Protein AF-A0A1B6MF53-F1 (afdb_monomer_lite)

Sequence (141 aa):
MLELETGNIEDKSKEDRKISPSAGKSTHTVLDIERDHEAEVITSLLDKENPTDKGDFERINLSTTLKTFIAKTGCQPKGPFPKDSKNRSFSSFYYNTDPKAGQSNSVKWLNYSKLQDCAYCLPCWLFSDSRETNHGRVTGL

Organism: NCBI:txid36148

Secondary structure (DSSP, 8-state):
-----------------------------HHHHHHHHHHHHHHHHHTSSSTT-GGGGTT----HHHHHHHHHH-----SPPPB-TTS-B--GGGGEE--SSS--EE-TTEEEETTTTEEEEHHHHHT---SS---------

Radius of gyration: 31.14 Å; chains: 1; bounding box: 42×27×119 Å

pLDDT: mean 75.07, std 20.9, range [33.47, 95.81]

Structure (mmCIF, N/CA/C/O backbone):
data_AF-A0A1B6MF53-F1
#
_entry.id   AF-A0A1B6MF53-F1
#
loop_
_atom_site.group_PDB
_atom_site.id
_atom_site.type_symbol
_atom_site.label_atom_id
_atom_site.label_alt_id
_atom_site.label_comp_id
_atom_site.label_asym_id
_atom_site.label_entity_id
_atom_site.label_seq_id
_atom_site.pdbx_PDB_ins_code
_atom_site.Cartn_x
_atom_site.Cartn_y
_atom_site.Cartn_z
_atom_site.occupancy
_atom_site.B_iso_or_equiv
_atom_site.auth_seq_id
_atom_site.auth_comp_id
_atom_site.auth_asym_id
_atom_site.auth_atom_id
_atom_site.pdbx_PDB_model_num
ATOM 1 N N . MET A 1 1 ? 15.573 13.156 94.658 1.00 42.50 1 MET A N 1
ATOM 2 C CA . MET A 1 1 ? 16.072 11.838 95.100 1.00 42.50 1 MET A CA 1
ATOM 3 C C . MET A 1 1 ? 14.853 10.959 95.320 1.00 42.50 1 MET A C 1
ATOM 5 O O . MET A 1 1 ? 13.934 11.436 95.973 1.00 42.50 1 MET A O 1
ATOM 9 N N . LEU A 1 2 ? 14.906 9.741 94.767 1.00 37.72 2 LEU A N 1
ATOM 10 C CA . LEU A 1 2 ? 13.894 8.672 94.663 1.00 37.72 2 LEU A CA 1
ATOM 11 C C . LEU A 1 2 ? 13.026 8.702 93.385 1.00 37.72 2 LEU A C 1
ATOM 13 O O . LEU A 1 2 ? 12.236 9.615 93.169 1.00 37.72 2 LEU A O 1
ATOM 17 N N . GLU A 1 3 ? 13.266 7.688 92.543 1.00 41.06 3 GLU A N 1
ATOM 18 C CA . GLU A 1 3 ? 12.584 7.330 91.291 1.00 41.06 3 GLU A CA 1
ATOM 19 C C . GLU A 1 3 ? 11.566 6.183 91.495 1.00 41.06 3 GLU A C 1
ATOM 21 O O . GLU A 1 3 ? 11.601 5.515 92.529 1.00 41.06 3 GLU A O 1
ATOM 26 N N . LEU A 1 4 ? 10.820 5.910 90.404 1.00 38.56 4 LEU A N 1
ATOM 27 C CA . LEU A 1 4 ? 10.006 4.729 90.031 1.00 38.56 4 LEU A CA 1
ATOM 28 C C . LEU A 1 4 ? 8.548 4.782 90.544 1.00 38.56 4 LEU A C 1
ATOM 30 O O . LEU A 1 4 ? 8.306 5.118 91.691 1.00 38.56 4 LEU A O 1
ATOM 34 N N . GLU A 1 5 ? 7.509 4.555 89.730 1.00 39.34 5 GLU A N 1
ATOM 35 C CA . GLU A 1 5 ? 7.330 3.441 88.789 1.00 39.34 5 GLU A CA 1
ATOM 36 C C . GLU A 1 5 ? 6.479 3.772 87.535 1.00 39.34 5 GLU A C 1
ATOM 38 O O . GLU A 1 5 ? 5.452 4.440 87.591 1.00 39.34 5 GLU A O 1
ATOM 43 N N . THR A 1 6 ? 6.988 3.273 86.403 1.00 42.66 6 THR A N 1
ATOM 44 C CA . THR A 1 6 ? 6.370 2.500 85.301 1.00 42.66 6 THR A CA 1
ATOM 45 C C . THR A 1 6 ? 4.922 2.758 84.828 1.00 42.66 6 THR A C 1
ATOM 47 O O . THR A 1 6 ? 3.935 2.566 85.527 1.00 42.66 6 THR A O 1
ATOM 50 N N . GLY A 1 7 ? 4.798 3.022 83.522 1.00 33.47 7 GLY A N 1
ATOM 51 C CA . GLY A 1 7 ? 3.566 2.844 82.754 1.00 33.47 7 GLY A CA 1
ATOM 52 C C . GLY A 1 7 ? 3.896 2.582 81.286 1.00 33.47 7 GLY A C 1
ATOM 53 O O . GLY A 1 7 ? 4.347 3.487 80.593 1.00 33.47 7 GLY A O 1
ATOM 54 N N . ASN A 1 8 ? 3.709 1.343 80.823 1.00 41.09 8 ASN A N 1
ATOM 55 C CA . ASN A 1 8 ? 3.807 0.975 79.411 1.00 41.09 8 ASN A CA 1
ATOM 56 C C . ASN A 1 8 ? 2.799 -0.144 79.111 1.00 41.09 8 ASN A C 1
ATOM 58 O O . ASN A 1 8 ? 3.020 -1.275 79.535 1.00 41.09 8 ASN A O 1
ATOM 62 N N . ILE A 1 9 ? 1.716 0.161 78.389 1.00 45.66 9 ILE A N 1
ATOM 63 C CA . ILE A 1 9 ? 0.923 -0.822 77.633 1.00 45.66 9 ILE A CA 1
ATOM 64 C C . ILE A 1 9 ? 0.466 -0.135 76.339 1.00 45.66 9 ILE A C 1
ATOM 66 O O . ILE A 1 9 ? -0.396 0.741 76.357 1.00 45.66 9 ILE A O 1
ATOM 70 N N . GLU A 1 10 ? 1.084 -0.525 75.225 1.00 45.88 10 GLU A N 1
ATOM 71 C CA . GLU A 1 10 ? 0.644 -0.217 73.863 1.00 45.88 10 GLU A CA 1
ATOM 72 C C . GLU A 1 10 ? -0.524 -1.143 73.490 1.00 45.88 10 GLU A C 1
ATOM 74 O O . GLU A 1 10 ? -0.387 -2.367 73.550 1.00 45.88 10 GLU A O 1
ATOM 79 N N . ASP A 1 11 ? -1.658 -0.576 73.074 1.00 42.50 11 ASP A N 1
ATOM 80 C CA . ASP A 1 11 ? -2.785 -1.331 72.520 1.00 42.50 11 ASP A CA 1
ATOM 81 C C . ASP A 1 11 ? -2.659 -1.403 70.987 1.00 42.50 11 ASP A C 1
ATOM 83 O O . ASP A 1 11 ? -2.733 -0.395 70.278 1.00 42.50 11 ASP A O 1
ATOM 87 N N . LYS A 1 12 ? -2.420 -2.615 70.474 1.00 47.34 12 LYS A N 1
ATOM 88 C CA . LYS A 1 12 ? -2.488 -2.960 69.050 1.00 47.34 12 LYS A CA 1
ATOM 89 C C . LYS A 1 12 ? -3.766 -3.754 68.798 1.00 47.34 12 LYS A C 1
ATOM 91 O O . LYS A 1 12 ? -3.739 -4.984 68.823 1.00 47.34 12 LYS A O 1
ATOM 96 N N . SER A 1 13 ? -4.841 -3.073 68.419 1.00 46.19 13 SER A N 1
ATOM 97 C CA . SER A 1 13 ? -5.952 -3.703 67.702 1.00 46.19 13 SER A CA 1
ATOM 98 C C . SER A 1 13 ? -5.828 -3.409 66.203 1.00 46.19 13 SER A C 1
ATOM 100 O O . SER A 1 13 ? -5.960 -2.285 65.727 1.00 46.19 13 SER A O 1
ATOM 102 N N . LYS A 1 14 ? -5.476 -4.460 65.453 1.00 45.00 14 LYS A N 1
ATOM 103 C CA . LYS A 1 14 ? -5.530 -4.514 63.989 1.00 45.00 14 LYS A CA 1
ATOM 104 C C . LYS A 1 14 ? -6.984 -4.727 63.579 1.00 45.00 14 LYS A C 1
ATOM 106 O O . LYS A 1 14 ? -7.597 -5.700 64.006 1.00 45.00 14 LYS A O 1
ATOM 111 N N . GLU A 1 15 ? -7.509 -3.844 62.740 1.00 42.88 15 GLU A N 1
ATOM 112 C CA . GLU A 1 15 ? -8.835 -3.992 62.148 1.00 42.88 15 GLU A CA 1
ATOM 113 C C . GLU A 1 15 ? -8.722 -4.657 60.769 1.00 42.88 15 GLU A C 1
ATOM 115 O O . GLU A 1 15 ? -8.280 -4.054 59.787 1.00 42.88 15 GLU A O 1
ATOM 120 N N . ASP A 1 16 ? -9.099 -5.934 60.712 1.00 42.25 16 ASP A N 1
ATOM 121 C CA . ASP A 1 16 ? -9.158 -6.741 59.495 1.00 42.25 16 ASP A CA 1
ATOM 122 C C . ASP A 1 16 ? -10.359 -6.323 58.628 1.00 42.25 16 ASP A C 1
ATOM 124 O O . ASP A 1 16 ? -11.463 -6.867 58.726 1.00 42.25 16 ASP A O 1
ATOM 128 N N . ARG A 1 17 ? -10.152 -5.365 57.718 1.00 48.75 17 ARG A N 1
ATOM 129 C CA . ARG A 1 17 ? -11.102 -5.105 56.626 1.00 48.75 17 ARG A CA 1
ATOM 130 C C . ARG A 1 17 ? -11.017 -6.222 55.585 1.00 48.75 17 ARG A C 1
ATOM 132 O O . ARG A 1 17 ? -10.161 -6.208 54.703 1.00 48.75 17 ARG A O 1
ATOM 139 N N . LYS A 1 18 ? -11.957 -7.168 55.654 1.00 39.06 18 LYS A N 1
ATOM 140 C CA . LYS A 1 18 ? -12.268 -8.097 54.557 1.00 39.06 18 LYS A CA 1
ATOM 141 C C . LYS A 1 18 ? -12.711 -7.304 53.322 1.00 39.06 18 LYS A C 1
ATOM 143 O O . LYS A 1 18 ? -13.831 -6.805 53.271 1.00 39.06 18 LYS A O 1
ATOM 148 N N . ILE A 1 19 ? -11.840 -7.212 52.321 1.00 43.84 19 ILE A N 1
ATOM 149 C CA . ILE A 1 19 ? -12.207 -6.795 50.965 1.00 43.84 19 ILE A CA 1
ATOM 150 C C . ILE A 1 19 ? -12.712 -8.045 50.245 1.00 43.84 19 ILE A C 1
ATOM 152 O O . ILE A 1 19 ? -11.939 -8.930 49.884 1.00 43.84 19 ILE A O 1
ATOM 156 N N . SER A 1 20 ? -14.027 -8.134 50.073 1.00 45.12 20 SER A N 1
ATOM 157 C CA . SER A 1 20 ? -14.643 -9.092 49.155 1.00 45.12 20 SER A CA 1
ATOM 158 C C . SER A 1 20 ? -14.176 -8.800 47.720 1.00 45.12 20 SER A C 1
ATOM 160 O O . SER A 1 20 ? -14.114 -7.627 47.343 1.00 45.12 20 SER A O 1
ATOM 162 N N . PRO A 1 21 ? -13.896 -9.811 46.879 1.00 42.94 21 PRO A N 1
ATOM 163 C CA . PRO A 1 21 ? -13.635 -9.580 45.467 1.00 42.94 21 PRO A CA 1
ATOM 164 C C . PRO A 1 21 ? -14.948 -9.174 44.788 1.00 42.94 21 PRO A C 1
ATOM 166 O O . PRO A 1 21 ? -15.820 -9.997 44.515 1.00 42.94 21 PRO A O 1
ATOM 169 N N . SER A 1 22 ? -15.103 -7.876 44.537 1.00 44.75 22 SER A N 1
ATOM 170 C CA . SER A 1 22 ? -16.110 -7.364 43.614 1.00 44.75 22 SER A CA 1
ATOM 171 C C . SER A 1 22 ? -15.754 -7.873 42.221 1.00 44.75 22 SER A C 1
ATOM 173 O O . SER A 1 22 ? -14.793 -7.397 41.619 1.00 44.75 22 SER A O 1
ATOM 175 N N . ALA A 1 23 ? -16.521 -8.840 41.715 1.00 47.28 23 ALA A N 1
ATOM 176 C CA . ALA A 1 23 ? -16.524 -9.212 40.309 1.00 47.28 23 ALA A CA 1
ATOM 177 C C . ALA A 1 23 ? -16.765 -7.946 39.473 1.00 47.28 23 ALA A C 1
ATOM 179 O O . ALA A 1 23 ? -17.886 -7.439 39.399 1.00 47.28 23 ALA A O 1
ATOM 180 N N . GLY A 1 24 ? -15.692 -7.398 38.901 1.00 43.16 24 GLY A N 1
ATOM 181 C CA . GLY A 1 24 ? -15.760 -6.271 37.987 1.00 43.16 24 GLY A CA 1
ATOM 182 C C . GLY A 1 24 ? -16.582 -6.688 36.780 1.00 43.16 24 GLY A C 1
ATOM 183 O O . GLY A 1 24 ? -16.108 -7.435 35.928 1.00 43.16 24 GLY A O 1
ATOM 184 N N . LYS A 1 25 ? -17.837 -6.241 36.717 1.00 47.94 25 LYS A N 1
ATOM 185 C CA . LYS A 1 25 ? -18.614 -6.297 35.482 1.00 47.94 25 LYS A CA 1
ATOM 186 C C . LYS A 1 25 ? -17.907 -5.369 34.502 1.00 47.94 25 LYS A C 1
ATOM 188 O O . LYS A 1 25 ? -17.999 -4.154 34.642 1.00 47.94 25 LYS A O 1
ATOM 193 N N . SER A 1 26 ? -17.151 -5.956 33.579 1.00 60.12 26 SER A N 1
ATOM 194 C CA . SER A 1 26 ? -16.514 -5.243 32.477 1.00 60.12 26 SER A CA 1
ATOM 195 C C . SER A 1 26 ? -17.614 -4.615 31.625 1.00 60.12 26 SER A C 1
ATOM 197 O O . SER A 1 26 ? -18.284 -5.295 30.850 1.00 60.12 26 SER A O 1
ATOM 199 N N . THR A 1 27 ? -17.889 -3.332 31.846 1.00 61.06 27 THR A N 1
ATOM 200 C CA . THR A 1 27 ? -18.822 -2.565 31.024 1.00 61.06 27 THR A CA 1
ATOM 201 C C . THR A 1 27 ? -18.069 -2.102 29.786 1.00 61.06 27 THR A C 1
ATOM 203 O O . THR A 1 27 ? -17.603 -0.966 29.738 1.00 61.06 27 THR A O 1
ATOM 206 N N . HIS A 1 28 ? -17.907 -2.997 28.811 1.00 70.38 28 HIS A N 1
ATOM 207 C CA . HIS A 1 28 ? -17.453 -2.598 27.480 1.00 70.38 28 HIS A CA 1
ATOM 208 C C . HIS A 1 28 ? -18.486 -1.651 26.875 1.00 70.38 28 HIS A C 1
ATOM 210 O O . HIS A 1 28 ? -19.674 -1.980 26.802 1.00 70.38 28 HIS A O 1
ATOM 216 N N . THR A 1 29 ? -18.051 -0.465 26.462 1.00 83.12 29 THR A N 1
ATOM 217 C CA . THR A 1 29 ? -18.903 0.440 25.692 1.00 83.12 29 THR A CA 1
ATOM 218 C C . THR A 1 29 ? -18.950 -0.011 24.229 1.00 83.12 29 THR A C 1
ATOM 220 O O . THR A 1 29 ? -18.092 -0.765 23.774 1.00 83.12 29 THR A O 1
ATOM 223 N N . VAL A 1 30 ? -19.940 0.456 23.462 1.00 79.00 30 VAL A N 1
ATOM 224 C CA . VAL A 1 30 ? -20.044 0.155 22.017 1.00 79.00 30 VAL A CA 1
ATOM 225 C C . VAL A 1 30 ? -18.771 0.569 21.267 1.00 79.00 30 VAL A C 1
ATOM 227 O O . VAL A 1 30 ? -18.280 -0.184 20.434 1.00 79.00 30 VAL A O 1
ATOM 230 N N . LEU A 1 31 ? -18.188 1.715 21.638 1.00 73.56 31 LEU A N 1
ATOM 231 C CA . LEU A 1 31 ? -16.930 2.207 21.068 1.00 73.56 31 LEU A CA 1
ATOM 232 C C . LEU A 1 31 ? -15.748 1.280 21.377 1.00 73.56 31 LEU A C 1
ATOM 234 O O . LEU A 1 31 ? -14.836 1.144 20.564 1.00 73.56 31 LEU A O 1
ATOM 238 N N . ASP A 1 32 ? -15.754 0.638 22.547 1.00 79.62 32 ASP A N 1
ATOM 239 C CA . ASP A 1 32 ? -14.715 -0.325 22.905 1.00 79.62 32 ASP A CA 1
ATOM 240 C C . ASP A 1 32 ? -14.839 -1.601 22.068 1.00 79.62 32 ASP A C 1
ATOM 242 O O . ASP A 1 32 ? -13.834 -2.094 21.575 1.00 79.62 32 ASP A O 1
ATOM 246 N N . ILE A 1 33 ? -16.064 -2.083 21.833 1.00 77.31 33 ILE A N 1
ATOM 247 C CA . ILE A 1 33 ? -16.328 -3.273 21.008 1.00 77.31 33 ILE A CA 1
ATOM 248 C C . ILE A 1 33 ? -15.892 -3.051 19.552 1.00 77.31 33 ILE A C 1
ATOM 250 O O . ILE A 1 33 ? -15.240 -3.914 18.969 1.00 77.31 33 ILE A O 1
ATOM 254 N N . GLU A 1 34 ? -16.231 -1.902 18.958 1.00 78.69 34 GLU A N 1
ATOM 255 C CA . GLU A 1 34 ? -15.843 -1.575 17.577 1.00 78.69 34 GLU A CA 1
ATOM 256 C C . GLU A 1 34 ? -14.320 -1.510 17.421 1.00 78.69 34 GLU A C 1
ATOM 258 O O . GLU A 1 34 ? -13.758 -2.075 16.483 1.00 78.69 34 GLU A O 1
ATOM 263 N N . ARG A 1 35 ? -13.643 -0.871 18.379 1.00 82.44 35 ARG A N 1
ATOM 264 C CA . ARG A 1 35 ? -12.184 -0.763 18.404 1.00 82.44 35 ARG A CA 1
ATOM 265 C C . ARG A 1 35 ? -11.502 -2.120 18.567 1.00 82.44 35 ARG A C 1
ATOM 267 O O . ARG A 1 35 ? -10.509 -2.377 17.888 1.00 82.44 35 ARG A O 1
ATOM 274 N N . ASP A 1 36 ? -12.018 -2.974 19.444 1.00 86.50 36 ASP A N 1
ATOM 275 C CA . ASP A 1 36 ? -11.479 -4.320 19.649 1.00 86.50 36 ASP A CA 1
ATOM 276 C C . ASP A 1 36 ? -11.656 -5.179 18.395 1.00 86.50 36 ASP A C 1
ATOM 278 O O . ASP A 1 36 ? -10.729 -5.880 17.988 1.00 86.50 36 ASP A O 1
ATOM 282 N N . HIS A 1 37 ? -12.806 -5.062 17.726 1.00 86.62 37 HIS A N 1
ATOM 283 C CA . HIS A 1 37 ? -13.050 -5.752 16.466 1.00 86.62 37 HIS A CA 1
ATOM 284 C C . HIS A 1 37 ? -12.084 -5.294 15.362 1.00 86.62 37 HIS A C 1
ATOM 286 O O . HIS A 1 37 ? -11.493 -6.123 14.671 1.00 86.62 37 HIS A O 1
ATOM 292 N N . GLU A 1 38 ? -11.859 -3.985 15.209 1.00 87.44 38 GLU A N 1
ATOM 293 C CA . GLU A 1 38 ? -10.872 -3.473 14.250 1.00 87.44 38 GLU A CA 1
ATOM 294 C C . GLU A 1 38 ? -9.447 -3.942 14.575 1.00 87.44 38 GLU A C 1
ATOM 296 O O . GLU A 1 38 ? -8.676 -4.245 13.661 1.00 87.44 38 GLU A O 1
ATOM 301 N N . ALA A 1 39 ? -9.091 -4.034 15.858 1.00 88.88 39 ALA A N 1
ATOM 302 C CA . ALA A 1 39 ? -7.793 -4.544 16.288 1.00 88.88 39 ALA A CA 1
ATOM 303 C C . ALA A 1 39 ? -7.615 -6.032 15.948 1.00 88.88 39 ALA A C 1
ATOM 305 O O . ALA A 1 39 ? -6.545 -6.428 15.478 1.00 88.88 39 ALA A O 1
ATOM 306 N N . GLU A 1 40 ? -8.652 -6.850 16.127 1.00 89.62 40 GLU A N 1
ATOM 307 C CA . GLU A 1 40 ? -8.650 -8.263 15.737 1.00 89.62 40 GLU A CA 1
ATOM 308 C C . GLU A 1 40 ? -8.496 -8.421 14.217 1.00 89.62 40 GLU A C 1
ATOM 310 O O . GLU A 1 40 ? -7.634 -9.172 13.751 1.00 89.62 40 GLU A O 1
ATOM 315 N N . VAL A 1 41 ? -9.250 -7.639 13.434 1.00 88.56 41 VAL A N 1
ATOM 316 C CA . VAL A 1 41 ? -9.131 -7.610 11.968 1.00 88.56 41 VAL A CA 1
ATOM 317 C C . VAL A 1 41 ? -7.707 -7.243 11.551 1.00 88.56 41 VAL A C 1
ATOM 319 O O . VAL A 1 41 ? -7.099 -7.965 10.761 1.00 88.56 41 VAL A O 1
ATOM 322 N N . ILE A 1 42 ? -7.139 -6.165 12.099 1.00 91.06 42 ILE A N 1
ATOM 323 C CA . ILE A 1 42 ? -5.762 -5.747 11.797 1.00 91.06 42 ILE A CA 1
ATOM 324 C C . ILE A 1 42 ? -4.761 -6.843 12.170 1.00 91.06 42 ILE A C 1
ATOM 326 O O . ILE A 1 42 ? -3.852 -7.120 11.389 1.00 91.06 42 ILE A O 1
ATOM 330 N N . THR A 1 43 ? -4.940 -7.495 13.319 1.00 92.06 43 THR A N 1
ATOM 331 C CA . THR A 1 43 ? -4.063 -8.586 13.763 1.00 92.06 43 THR A CA 1
ATOM 332 C C . THR A 1 43 ? -4.072 -9.736 12.761 1.00 92.06 43 THR A C 1
ATOM 334 O O . THR A 1 43 ? -3.008 -10.176 12.343 1.00 92.06 43 THR A O 1
ATOM 337 N N . SER A 1 44 ? -5.249 -10.144 12.277 1.00 90.25 44 SER A N 1
ATOM 338 C CA . SER A 1 44 ? -5.362 -11.196 11.256 1.00 90.25 44 SER A CA 1
ATOM 339 C C . SER A 1 44 ? -4.706 -10.828 9.918 1.00 90.25 44 SER A C 1
ATOM 341 O O . SER A 1 44 ? -4.238 -11.698 9.184 1.00 90.25 44 SER A O 1
ATOM 343 N N . LEU A 1 45 ? -4.657 -9.534 9.580 1.00 91.19 45 LEU A N 1
ATOM 344 C CA . LEU A 1 45 ? -4.002 -9.067 8.362 1.00 91.19 45 LEU A CA 1
ATOM 345 C C . LEU A 1 45 ? -2.484 -9.158 8.473 1.00 91.19 45 LEU A C 1
ATOM 347 O O . LEU A 1 45 ? -1.850 -9.489 7.477 1.00 91.19 45 LEU A O 1
ATOM 351 N N . LEU A 1 46 ? -1.906 -8.883 9.648 1.00 90.44 46 LEU A N 1
ATOM 352 C CA . LEU A 1 46 ? -0.452 -8.841 9.861 1.00 90.44 46 LEU A CA 1
ATOM 353 C C . LEU A 1 46 ? 0.259 -10.168 9.558 1.00 90.44 46 LEU A C 1
ATOM 355 O O . LEU A 1 46 ? 1.446 -10.144 9.240 1.00 90.44 46 LEU A O 1
ATOM 359 N N . ASP A 1 47 ? -0.458 -11.292 9.585 1.00 87.88 47 ASP A N 1
ATOM 360 C CA . ASP A 1 47 ? 0.083 -12.610 9.231 1.00 87.88 47 ASP A CA 1
ATOM 361 C C . ASP A 1 47 ? 0.277 -12.802 7.712 1.00 87.88 47 ASP A C 1
ATOM 363 O O . ASP A 1 47 ? 0.918 -13.759 7.269 1.00 87.88 47 ASP A O 1
ATOM 367 N N . LYS A 1 48 ? -0.260 -11.898 6.881 1.00 88.88 48 LYS A N 1
ATOM 368 C CA . LYS A 1 48 ? -0.121 -11.941 5.419 1.00 88.88 48 LYS A CA 1
ATOM 369 C C . LYS A 1 48 ? 1.191 -11.306 4.960 1.00 88.88 48 LYS A C 1
ATOM 371 O O . LYS A 1 48 ? 1.640 -10.300 5.496 1.00 88.88 48 LYS A O 1
ATOM 376 N N . GLU A 1 49 ? 1.741 -11.812 3.852 1.00 86.81 49 GLU A N 1
ATOM 377 C CA . GLU A 1 49 ? 2.938 -11.235 3.213 1.00 86.81 49 GLU A CA 1
ATOM 378 C C . GLU A 1 49 ? 2.723 -9.773 2.768 1.00 86.81 49 GLU A C 1
ATOM 380 O O . GLU A 1 49 ? 3.630 -8.949 2.857 1.00 86.81 49 GLU A O 1
ATOM 385 N N . ASN A 1 50 ? 1.518 -9.446 2.286 1.00 89.75 50 ASN A N 1
ATOM 386 C CA . ASN A 1 50 ? 1.127 -8.102 1.856 1.00 89.75 50 ASN A CA 1
ATOM 387 C C . ASN A 1 50 ? -0.186 -7.710 2.555 1.00 89.75 50 ASN A C 1
ATOM 389 O O . ASN A 1 50 ? -1.250 -7.767 1.942 1.00 89.75 50 ASN A O 1
ATOM 393 N N . PRO A 1 51 ? -0.129 -7.323 3.844 1.00 93.25 51 PRO A N 1
ATOM 394 C CA . PRO A 1 51 ? -1.303 -7.170 4.713 1.00 93.25 51 PRO A CA 1
ATOM 395 C C . PRO A 1 51 ? -2.243 -6.030 4.298 1.00 93.25 51 PRO A C 1
ATOM 397 O O . PRO A 1 51 ? -3.348 -5.904 4.819 1.00 93.25 51 PRO A O 1
ATOM 400 N N . THR A 1 52 ? -1.793 -5.168 3.384 1.00 95.12 52 THR A N 1
ATOM 401 C CA . THR A 1 52 ? -2.519 -3.978 2.925 1.00 95.12 52 THR A CA 1
ATOM 402 C C . THR A 1 52 ? -2.662 -3.920 1.404 1.00 95.12 52 THR A C 1
ATOM 404 O O . THR A 1 52 ? -2.892 -2.848 0.839 1.00 95.12 52 THR A O 1
ATOM 407 N N . ASP A 1 53 ? -2.523 -5.065 0.724 1.00 94.56 53 ASP A N 1
ATOM 408 C CA . ASP A 1 53 ? -2.787 -5.150 -0.711 1.00 94.56 53 ASP A CA 1
ATOM 409 C C . ASP A 1 53 ? -4.239 -4.749 -0.988 1.00 94.56 53 ASP A C 1
ATOM 411 O O . ASP A 1 53 ? -5.175 -5.353 -0.467 1.00 94.56 53 ASP A O 1
ATOM 415 N N . LYS A 1 54 ? -4.441 -3.723 -1.821 1.00 93.38 54 LYS A N 1
ATOM 416 C CA . LYS A 1 54 ? -5.783 -3.197 -2.102 1.00 93.38 54 LYS A CA 1
ATOM 417 C C . LYS A 1 54 ? -6.750 -4.232 -2.684 1.00 93.38 54 LYS A C 1
ATOM 419 O O . LYS A 1 54 ? -7.957 -4.053 -2.548 1.00 93.38 54 LYS A O 1
ATOM 424 N N . GLY A 1 55 ? -6.239 -5.292 -3.319 1.00 91.88 55 GLY A N 1
ATOM 425 C CA . GLY A 1 55 ? -7.062 -6.381 -3.844 1.00 91.88 55 GLY A CA 1
ATOM 426 C C . GLY A 1 55 ? -7.874 -7.092 -2.758 1.00 91.88 55 GLY A C 1
ATOM 427 O O . GLY A 1 55 ? -8.988 -7.527 -3.030 1.00 91.88 55 GLY A O 1
ATOM 428 N N . ASP A 1 56 ? -7.385 -7.113 -1.515 1.00 91.88 56 ASP A N 1
ATOM 429 C CA . ASP A 1 56 ? -8.103 -7.695 -0.374 1.00 91.88 56 ASP A CA 1
ATOM 430 C C . ASP A 1 56 ? -9.278 -6.821 0.113 1.00 91.88 56 ASP A C 1
ATOM 432 O O . ASP A 1 56 ? -10.117 -7.287 0.884 1.00 91.88 56 ASP A O 1
ATOM 436 N N . PHE A 1 57 ? -9.372 -5.562 -0.335 1.00 90.81 57 PHE A N 1
ATOM 437 C CA . PHE A 1 57 ? -10.336 -4.571 0.165 1.00 90.81 57 PHE A CA 1
ATOM 438 C C . PHE A 1 57 ? -11.293 -4.035 -0.910 1.00 90.81 57 PHE A C 1
ATOM 440 O O . PHE A 1 57 ? -12.053 -3.109 -0.640 1.00 90.81 57 PHE A O 1
ATOM 447 N N . GLU A 1 58 ? -11.300 -4.600 -2.121 1.00 81.62 58 GLU A N 1
ATOM 448 C CA . GLU A 1 58 ? -12.037 -4.062 -3.283 1.00 81.62 58 GLU A CA 1
ATOM 449 C C . GLU A 1 58 ? -13.555 -3.911 -3.058 1.00 81.62 58 GLU A C 1
ATOM 451 O O . GLU A 1 58 ? -14.215 -3.116 -3.725 1.00 81.62 58 GLU A O 1
ATOM 456 N N . ARG A 1 59 ? -14.123 -4.642 -2.093 1.00 79.81 59 ARG A N 1
ATOM 457 C CA . ARG A 1 59 ? -15.559 -4.619 -1.762 1.00 79.81 59 ARG A CA 1
ATOM 458 C C . ARG A 1 59 ? -15.862 -4.074 -0.368 1.00 79.81 59 ARG A C 1
ATOM 460 O O . ARG A 1 59 ? -16.976 -4.245 0.121 1.00 79.81 59 ARG A O 1
ATOM 467 N N . ILE A 1 60 ? -14.881 -3.457 0.284 1.00 84.06 60 ILE A N 1
ATOM 468 C CA . ILE A 1 60 ? -14.979 -3.015 1.675 1.00 84.06 60 ILE A CA 1
ATOM 469 C C . ILE A 1 60 ? -14.904 -1.492 1.721 1.00 84.06 60 ILE A C 1
ATOM 471 O O . ILE A 1 60 ? -13.983 -0.882 1.180 1.00 84.06 60 ILE A O 1
ATOM 475 N N . ASN A 1 61 ? -15.855 -0.867 2.416 1.00 86.31 61 ASN A N 1
ATOM 476 C CA . ASN A 1 61 ? -15.714 0.536 2.777 1.00 86.31 61 ASN A CA 1
ATOM 477 C C . ASN A 1 61 ? -14.736 0.639 3.953 1.00 86.31 61 ASN A C 1
ATOM 479 O O . ASN A 1 61 ? -15.022 0.161 5.050 1.00 86.31 61 ASN A O 1
ATOM 483 N N . LEU A 1 62 ? -13.560 1.212 3.706 1.00 89.75 62 LEU A N 1
ATOM 484 C CA . LEU A 1 62 ? -12.504 1.298 4.708 1.00 89.75 62 LEU A CA 1
ATOM 485 C C . LEU A 1 62 ? -12.876 2.305 5.803 1.00 89.75 62 LEU A C 1
ATOM 487 O O . LEU A 1 62 ? -13.082 3.490 5.525 1.00 89.75 62 LEU A O 1
ATOM 491 N N . SER A 1 63 ? -12.880 1.847 7.054 1.00 91.50 63 SER A N 1
ATOM 492 C CA . SER A 1 63 ? -12.988 2.723 8.220 1.00 91.50 63 SER A CA 1
ATOM 493 C C . SER A 1 63 ? -11.776 3.653 8.339 1.00 91.50 63 SER A C 1
ATOM 495 O O . SER A 1 63 ? -10.717 3.421 7.746 1.00 91.50 63 SER A O 1
ATOM 497 N N . THR A 1 64 ? -11.895 4.711 9.143 1.00 91.62 64 THR A N 1
ATOM 498 C CA . THR A 1 64 ? -10.775 5.625 9.426 1.00 91.62 64 THR A CA 1
ATOM 499 C C . THR A 1 64 ? -9.575 4.888 10.026 1.00 91.62 64 THR A C 1
ATOM 501 O O . THR A 1 64 ? -8.430 5.176 9.661 1.00 91.62 64 THR A O 1
ATOM 504 N N . THR A 1 65 ? -9.816 3.907 10.897 1.00 93.00 65 THR A N 1
ATOM 505 C CA . THR A 1 65 ? -8.767 3.084 11.509 1.0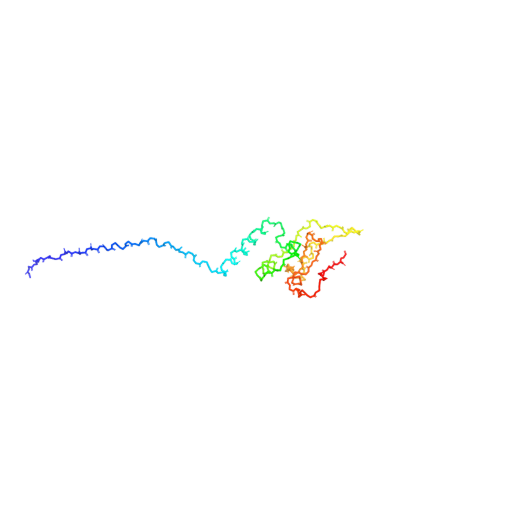0 93.00 65 THR A CA 1
ATOM 506 C C . THR A 1 65 ? -8.047 2.242 10.464 1.00 93.00 65 THR A C 1
ATOM 508 O O . THR A 1 65 ? -6.818 2.292 10.390 1.00 93.00 65 THR A O 1
ATOM 511 N N . LEU A 1 66 ? -8.784 1.553 9.584 1.00 92.31 66 LEU A N 1
ATOM 512 C CA . LEU A 1 66 ? -8.186 0.766 8.502 1.00 92.31 66 LEU A CA 1
ATOM 513 C C . LEU A 1 66 ? -7.427 1.645 7.507 1.00 92.31 66 LEU A C 1
ATOM 515 O O . LEU A 1 66 ? -6.298 1.317 7.150 1.00 92.31 66 LEU A O 1
ATOM 519 N N . LYS A 1 67 ? -7.975 2.803 7.112 1.00 93.25 67 LYS A N 1
ATOM 520 C CA . LYS A 1 67 ? -7.257 3.772 6.264 1.00 93.25 67 LYS A CA 1
ATOM 521 C C . LYS A 1 67 ? -5.947 4.214 6.912 1.00 93.25 67 LYS A C 1
ATOM 523 O O . LYS A 1 67 ? -4.927 4.288 6.234 1.00 93.25 67 LYS A O 1
ATOM 528 N N . THR A 1 68 ? -5.956 4.464 8.220 1.00 93.62 68 THR A N 1
ATOM 529 C CA . THR A 1 68 ? -4.759 4.854 8.979 1.00 93.62 68 THR A CA 1
ATOM 530 C C . THR A 1 68 ? -3.736 3.721 9.038 1.00 93.62 68 THR A C 1
ATOM 532 O O . THR A 1 68 ? -2.546 3.963 8.832 1.00 93.62 68 THR A O 1
ATOM 535 N N . PHE A 1 69 ? -4.179 2.487 9.291 1.00 94.19 69 PHE A N 1
ATOM 536 C CA . PHE A 1 69 ? -3.327 1.298 9.268 1.00 94.19 69 PHE A CA 1
ATOM 537 C C . PHE A 1 69 ? -2.679 1.111 7.891 1.00 94.19 69 PHE A C 1
ATOM 539 O O . PHE A 1 69 ? -1.457 1.020 7.786 1.00 94.19 69 PHE A O 1
ATOM 546 N N . ILE A 1 70 ? -3.479 1.160 6.827 1.00 94.56 70 ILE A N 1
ATOM 547 C CA . ILE A 1 70 ? -3.009 0.989 5.453 1.00 94.56 70 ILE A CA 1
ATOM 548 C C . ILE A 1 70 ? -2.046 2.111 5.044 1.00 94.56 70 ILE A C 1
ATOM 550 O O . ILE A 1 70 ? -1.001 1.830 4.461 1.00 94.56 70 ILE A O 1
ATOM 554 N N . ALA A 1 71 ? -2.337 3.366 5.398 1.00 93.19 71 ALA A N 1
ATOM 555 C CA . ALA A 1 71 ? -1.463 4.505 5.116 1.00 93.19 71 ALA A CA 1
ATOM 556 C C . ALA A 1 71 ? -0.087 4.391 5.796 1.00 93.19 71 ALA A C 1
ATOM 558 O O . ALA A 1 71 ? 0.924 4.777 5.209 1.00 93.19 71 ALA A O 1
ATOM 559 N N . LYS A 1 72 ? -0.041 3.869 7.029 1.00 91.31 72 LYS A N 1
ATOM 560 C CA . LYS A 1 72 ? 1.206 3.677 7.786 1.00 91.31 72 LYS A CA 1
ATOM 561 C C . LYS A 1 72 ? 2.032 2.511 7.247 1.00 91.31 72 LYS A C 1
ATOM 563 O O . LYS A 1 72 ? 3.254 2.625 7.146 1.00 91.31 72 LYS A O 1
ATOM 568 N N . THR A 1 73 ? 1.370 1.409 6.915 1.00 91.81 73 THR A N 1
ATOM 569 C CA . THR A 1 73 ? 2.030 0.169 6.496 1.00 91.81 73 THR A CA 1
ATOM 570 C C . THR A 1 73 ? 2.445 0.229 5.023 1.00 91.81 73 THR A C 1
ATOM 572 O O . THR A 1 73 ? 3.625 0.061 4.708 1.00 91.81 73 THR A O 1
ATOM 575 N N . GLY A 1 74 ? 1.507 0.545 4.126 1.00 92.19 74 GLY A N 1
ATOM 576 C CA . GLY A 1 74 ? 1.690 0.472 2.677 1.00 92.19 74 GLY A CA 1
ATOM 577 C C . GLY A 1 74 ? 1.850 -0.961 2.146 1.00 92.19 74 GLY A C 1
ATOM 578 O O . GLY A 1 74 ? 2.154 -1.903 2.877 1.00 92.19 74 GLY A O 1
ATOM 579 N N . CYS A 1 75 ? 1.669 -1.116 0.839 1.00 93.69 75 CYS A N 1
ATOM 580 C CA . CYS A 1 75 ? 1.880 -2.340 0.078 1.00 93.69 75 CYS A CA 1
ATOM 581 C C . CYS A 1 75 ? 3.007 -2.116 -0.943 1.00 93.69 75 CYS A C 1
ATOM 583 O O . CYS A 1 75 ? 2.784 -1.670 -2.071 1.00 93.69 75 CYS A O 1
ATOM 585 N N . GLN A 1 76 ? 4.244 -2.398 -0.527 1.00 93.69 76 GLN A N 1
ATOM 586 C CA . GLN A 1 76 ? 5.456 -2.235 -1.343 1.00 93.69 76 GLN A CA 1
ATOM 587 C C . GLN A 1 76 ? 6.228 -3.560 -1.446 1.00 93.69 76 GLN A C 1
ATOM 589 O O . GLN A 1 76 ? 7.350 -3.669 -0.942 1.00 93.69 76 GLN A O 1
ATOM 594 N N . PRO A 1 77 ? 5.635 -4.596 -2.067 1.00 93.12 77 PRO A N 1
ATOM 595 C CA . PRO A 1 77 ? 6.269 -5.900 -2.191 1.00 93.12 77 PRO A CA 1
ATOM 596 C C . PRO A 1 77 ? 7.591 -5.822 -2.946 1.00 93.12 77 PRO A C 1
ATOM 598 O O . PRO A 1 77 ? 7.738 -5.056 -3.902 1.00 93.12 77 PRO A O 1
ATOM 601 N N . LYS A 1 78 ? 8.533 -6.689 -2.571 1.00 88.00 78 LYS A N 1
ATOM 602 C CA . LYS A 1 78 ? 9.693 -6.987 -3.414 1.00 88.00 78 LYS A CA 1
ATOM 603 C C . LYS A 1 78 ? 9.238 -7.906 -4.553 1.00 88.00 78 LYS A C 1
ATOM 605 O O . LYS A 1 78 ? 8.378 -8.764 -4.348 1.00 88.00 78 LYS A O 1
ATOM 610 N N . GLY A 1 79 ? 9.783 -7.677 -5.749 1.00 87.56 79 GLY A N 1
ATOM 611 C CA . GLY A 1 79 ? 9.508 -8.502 -6.927 1.00 87.56 79 GLY A CA 1
ATOM 612 C C . GLY A 1 79 ? 9.983 -9.961 -6.770 1.00 87.56 79 GLY A C 1
ATOM 613 O O . GLY A 1 79 ? 10.402 -10.361 -5.683 1.00 87.56 79 GLY A O 1
ATOM 614 N N . PRO A 1 80 ? 9.980 -10.760 -7.851 1.00 91.81 80 PRO A N 1
ATOM 615 C CA . PRO A 1 80 ? 9.749 -10.348 -9.234 1.00 91.81 80 PRO A CA 1
ATOM 616 C C . PRO A 1 80 ? 8.288 -9.978 -9.501 1.00 91.81 80 PRO A C 1
ATOM 618 O O . PRO A 1 80 ? 7.370 -10.561 -8.932 1.00 91.81 80 PRO A O 1
ATOM 621 N N . PHE A 1 81 ? 8.092 -8.995 -10.375 1.00 94.62 81 PHE A N 1
ATOM 622 C CA . PHE A 1 81 ? 6.771 -8.590 -10.847 1.00 94.62 81 PHE A CA 1
ATOM 623 C C . PHE A 1 81 ? 6.470 -9.273 -12.188 1.00 94.62 81 PHE A C 1
ATOM 625 O O . PHE A 1 81 ? 7.416 -9.555 -12.937 1.00 94.62 81 PHE A O 1
ATOM 632 N N . PRO A 1 82 ? 5.192 -9.540 -12.505 1.00 95.06 82 PRO A N 1
ATOM 633 C CA . PRO A 1 82 ? 4.789 -10.041 -13.811 1.00 95.06 82 PRO A CA 1
ATOM 634 C C . PRO A 1 82 ? 5.324 -9.184 -14.958 1.00 95.06 82 PRO A C 1
ATOM 636 O O . PRO A 1 82 ? 5.564 -7.980 -14.823 1.00 95.06 82 PRO A O 1
ATOM 639 N N . LYS A 1 83 ? 5.543 -9.843 -16.097 1.00 94.75 83 LYS A N 1
ATOM 640 C CA . LYS A 1 83 ? 5.984 -9.187 -17.321 1.00 94.75 83 LYS A CA 1
ATOM 641 C C . LYS A 1 83 ? 4.814 -8.965 -18.264 1.00 94.75 83 LYS A C 1
ATOM 643 O O . LYS A 1 83 ? 3.969 -9.841 -18.422 1.00 94.75 83 LYS A O 1
ATOM 648 N N . ASP A 1 84 ? 4.813 -7.819 -18.928 1.00 92.94 84 ASP A N 1
ATOM 649 C CA . ASP A 1 84 ? 3.859 -7.504 -19.981 1.00 92.94 84 ASP A CA 1
ATOM 650 C C . ASP A 1 84 ? 4.208 -8.203 -21.311 1.00 92.94 84 ASP A C 1
ATOM 652 O O . ASP A 1 84 ? 5.226 -8.889 -21.455 1.00 92.94 84 ASP A O 1
ATOM 656 N N . SER A 1 85 ? 3.380 -7.980 -22.336 1.00 95.81 85 SER A N 1
ATOM 657 C CA . SER A 1 85 ? 3.586 -8.524 -23.686 1.00 95.81 85 SER A CA 1
ATOM 658 C C . SER A 1 85 ? 4.858 -8.017 -24.382 1.00 95.81 85 SER A C 1
ATOM 660 O O . SER A 1 85 ? 5.233 -8.542 -25.427 1.00 95.81 85 SER A O 1
ATOM 662 N N . LYS A 1 86 ? 5.511 -6.984 -23.838 1.00 95.38 86 LYS A N 1
ATOM 663 C CA . LYS A 1 86 ? 6.776 -6.414 -24.317 1.00 95.38 86 LYS A CA 1
ATOM 664 C C . LYS A 1 86 ? 7.956 -6.810 -23.420 1.00 95.38 86 LYS A C 1
ATOM 666 O O . LYS A 1 86 ? 9.029 -6.224 -23.551 1.00 95.38 86 LYS A O 1
ATOM 671 N N . ASN A 1 87 ? 7.785 -7.807 -22.543 1.00 93.56 87 ASN A N 1
ATOM 672 C CA . ASN A 1 87 ? 8.810 -8.317 -21.626 1.00 93.56 87 ASN A CA 1
ATOM 673 C C . ASN A 1 87 ? 9.305 -7.269 -20.601 1.00 93.56 87 ASN A C 1
ATOM 675 O O . ASN A 1 87 ? 10.423 -7.377 -20.094 1.00 93.56 87 ASN A O 1
ATOM 679 N N . ARG A 1 88 ? 8.479 -6.267 -20.278 1.00 92.38 88 ARG A N 1
ATOM 680 C CA . ARG A 1 88 ? 8.733 -5.241 -19.252 1.00 92.38 88 ARG A CA 1
ATOM 681 C C . ARG A 1 88 ? 8.004 -5.598 -17.965 1.00 92.38 88 ARG A C 1
ATOM 683 O O . ARG A 1 88 ? 6.950 -6.216 -18.018 1.00 92.38 88 ARG A O 1
ATOM 690 N N . SER A 1 89 ? 8.537 -5.189 -16.820 1.00 94.56 89 SER A N 1
ATOM 691 C CA . SER A 1 89 ? 7.906 -5.391 -15.512 1.00 94.56 89 SER A CA 1
ATOM 692 C C . SER A 1 89 ? 8.016 -4.132 -14.667 1.00 94.56 89 SER A C 1
ATOM 694 O O . SER A 1 89 ? 8.937 -3.330 -14.850 1.00 94.56 89 SER A O 1
ATOM 696 N N . PHE A 1 90 ? 7.127 -3.993 -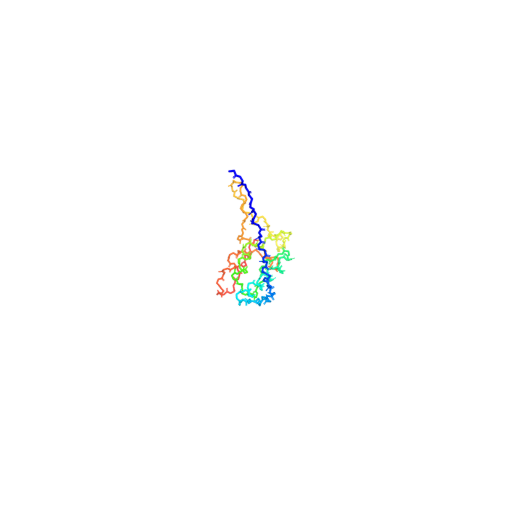13.685 1.00 94.12 90 PHE A N 1
ATOM 697 C CA . PHE A 1 90 ? 7.316 -3.001 -12.634 1.00 94.12 90 PHE A CA 1
ATOM 698 C C . PHE A 1 90 ? 8.663 -3.220 -11.923 1.00 94.12 90 PHE A C 1
ATOM 700 O O . PHE A 1 90 ? 9.172 -4.342 -11.844 1.00 94.12 90 PHE A O 1
ATOM 707 N N . SER A 1 91 ? 9.255 -2.137 -11.422 1.00 91.75 91 SER A N 1
ATOM 708 C CA . SER A 1 91 ? 10.496 -2.173 -10.652 1.00 91.75 91 SER A CA 1
ATOM 709 C C . SER A 1 91 ? 10.250 -1.610 -9.262 1.00 91.75 91 SER A C 1
ATOM 711 O O . SER A 1 91 ? 9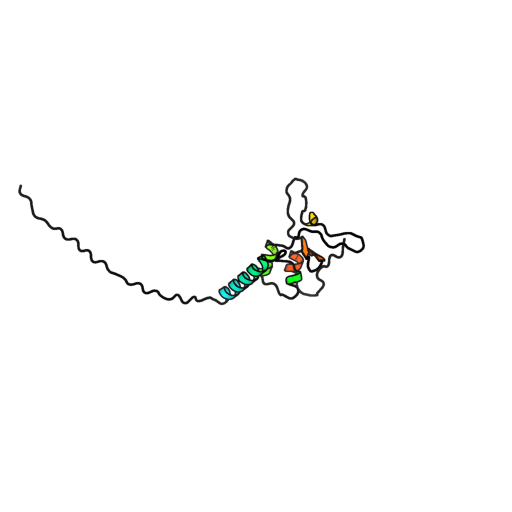.816 -0.470 -9.115 1.00 91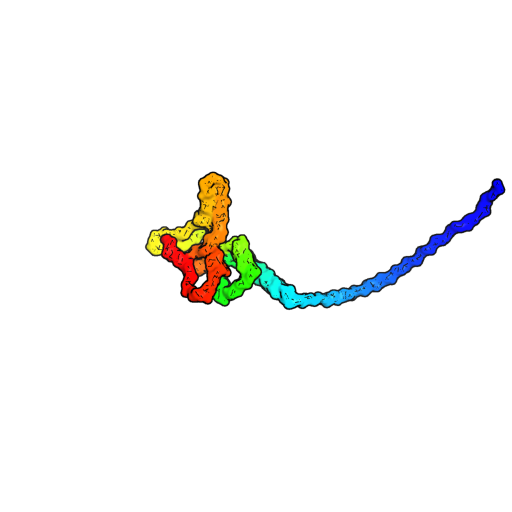.75 91 SER A O 1
ATOM 713 N N . SER A 1 92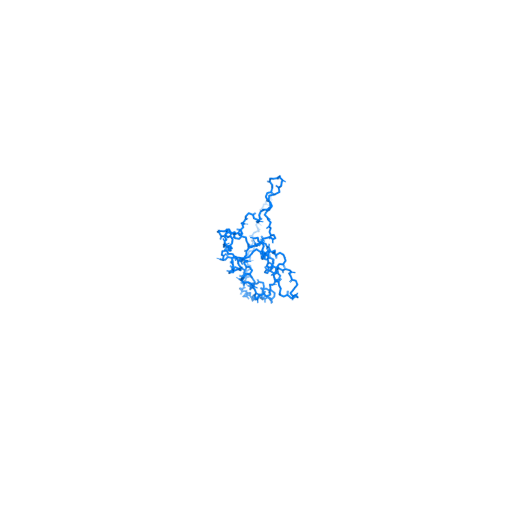 ? 10.612 -2.369 -8.227 1.00 91.12 92 SER A N 1
ATOM 714 C CA . SER A 1 92 ? 10.554 -1.891 -6.840 1.00 91.12 92 SER A CA 1
ATOM 715 C C . SER A 1 92 ? 11.489 -0.705 -6.583 1.00 91.12 92 SER A C 1
ATOM 717 O O . SER A 1 92 ? 11.374 -0.055 -5.549 1.00 91.12 92 SER A O 1
ATOM 719 N N . PHE A 1 93 ? 12.398 -0.395 -7.516 1.00 88.06 93 PHE A N 1
ATOM 720 C CA . PHE A 1 93 ? 13.182 0.837 -7.475 1.00 88.06 93 PHE A CA 1
ATOM 721 C C . PHE A 1 93 ? 12.286 2.080 -7.428 1.00 88.06 93 PHE A C 1
ATOM 723 O O . PHE A 1 93 ? 12.621 3.025 -6.729 1.00 88.06 93 PHE A O 1
ATOM 730 N N . TYR A 1 94 ? 11.109 2.057 -8.066 1.00 88.25 94 TYR A N 1
ATOM 731 C CA . TYR A 1 94 ? 10.189 3.198 -8.067 1.00 88.25 94 TYR A CA 1
ATOM 732 C C . TYR A 1 94 ? 9.630 3.562 -6.683 1.00 88.25 94 TYR A C 1
ATOM 734 O O . TYR A 1 94 ? 9.147 4.677 -6.506 1.00 88.25 94 TYR A O 1
ATOM 742 N N . TYR A 1 95 ? 9.708 2.670 -5.688 1.00 87.50 95 TYR A N 1
ATOM 743 C CA . TYR A 1 95 ? 9.360 3.019 -4.304 1.00 87.50 95 TYR A CA 1
ATOM 744 C C . TYR A 1 95 ? 10.364 3.977 -3.660 1.00 87.50 95 TYR A C 1
ATOM 746 O O . TYR A 1 95 ? 10.048 4.611 -2.656 1.00 87.50 95 TYR A O 1
ATOM 754 N N . ASN A 1 96 ? 11.576 4.067 -4.202 1.00 82.00 96 ASN A N 1
ATOM 755 C CA . ASN A 1 96 ? 12.632 4.916 -3.684 1.00 82.00 96 ASN A CA 1
ATOM 756 C C . ASN A 1 96 ? 12.856 6.051 -4.679 1.00 82.00 96 ASN A C 1
ATOM 758 O O . ASN A 1 96 ? 13.208 5.830 -5.834 1.00 82.00 96 ASN A O 1
ATOM 762 N N . THR A 1 97 ? 12.661 7.287 -4.236 1.00 65.25 97 THR A N 1
ATOM 763 C CA . THR A 1 97 ? 13.245 8.425 -4.943 1.00 65.25 97 THR A CA 1
ATOM 764 C C . THR A 1 97 ? 14.626 8.632 -4.363 1.00 65.25 97 THR A C 1
ATOM 766 O O . THR A 1 97 ? 14.720 8.932 -3.175 1.00 65.25 97 THR A O 1
ATOM 769 N N . ASP A 1 98 ? 15.672 8.497 -5.175 1.00 56.31 98 ASP A N 1
ATOM 770 C CA . ASP A 1 98 ? 16.988 9.027 -4.828 1.00 56.31 98 ASP A CA 1
ATOM 771 C C . ASP A 1 98 ? 16.888 10.556 -4.851 1.00 56.31 98 ASP A C 1
ATOM 773 O O . ASP A 1 98 ? 16.765 11.142 -5.935 1.00 56.31 98 ASP A O 1
ATOM 777 N N . PRO A 1 99 ? 16.932 11.263 -3.710 1.00 54.41 99 PRO A N 1
ATOM 778 C CA . PRO A 1 99 ? 17.232 12.671 -3.796 1.00 54.41 99 PRO A CA 1
ATOM 779 C C . PRO A 1 99 ? 18.707 12.793 -4.160 1.00 54.41 99 PRO A C 1
ATOM 781 O O . PRO A 1 99 ? 19.582 12.127 -3.599 1.00 54.41 99 PRO A O 1
ATOM 784 N N . LYS A 1 100 ? 19.003 13.706 -5.084 1.00 55.50 100 LYS A N 1
ATOM 785 C CA . LYS A 1 100 ? 20.342 14.288 -5.169 1.00 55.50 100 LYS A CA 1
ATOM 786 C C . LYS A 1 100 ? 20.728 14.702 -3.736 1.00 55.50 100 LYS A C 1
ATOM 788 O O . LYS A 1 100 ? 20.019 15.521 -3.165 1.00 55.50 100 LYS A O 1
ATOM 793 N N . ALA A 1 101 ? 21.802 14.120 -3.188 1.00 53.41 101 ALA A N 1
ATOM 794 C CA . ALA A 1 101 ? 22.310 14.279 -1.810 1.00 53.41 101 ALA A CA 1
ATOM 795 C C . ALA A 1 101 ? 21.880 13.240 -0.742 1.00 53.41 101 ALA A C 1
ATOM 797 O O . ALA A 1 101 ? 21.490 13.599 0.363 1.00 53.41 101 ALA A O 1
ATOM 798 N N . GLY A 1 102 ? 22.050 11.941 -1.019 1.00 54.53 102 GLY A N 1
ATOM 799 C CA . GLY A 1 102 ? 22.414 10.952 0.016 1.00 54.53 102 GLY A CA 1
ATOM 800 C C . GLY A 1 102 ? 21.362 10.578 1.071 1.00 54.53 102 GLY A C 1
ATOM 801 O O . GLY A 1 102 ? 21.680 9.810 1.975 1.00 54.53 102 GLY A O 1
ATOM 802 N N . GLN A 1 103 ? 20.125 11.066 0.968 1.00 56.50 103 GLN A N 1
ATOM 803 C CA . GLN A 1 103 ? 19.069 10.795 1.945 1.00 56.50 103 GLN A CA 1
ATOM 804 C C . GLN A 1 103 ? 17.897 10.051 1.301 1.00 56.50 103 GLN A C 1
ATOM 806 O O . GLN A 1 103 ? 16.943 10.667 0.857 1.00 56.50 103 GLN A O 1
ATOM 811 N N . SER A 1 104 ? 17.950 8.719 1.231 1.00 56.31 104 SER A N 1
ATOM 812 C CA . SER A 1 104 ? 16.854 7.907 0.676 1.00 56.31 104 SER A CA 1
ATOM 813 C C . SER A 1 104 ? 15.518 8.223 1.363 1.00 56.31 104 SER A C 1
ATOM 815 O O . SER A 1 104 ? 15.286 7.812 2.501 1.00 56.31 104 SER A O 1
ATOM 817 N N . ASN A 1 105 ? 14.611 8.891 0.651 1.00 60.38 105 ASN A N 1
ATOM 818 C CA . ASN A 1 105 ? 13.233 9.063 1.091 1.00 60.38 105 ASN A CA 1
ATOM 819 C C . ASN A 1 105 ? 12.410 7.933 0.471 1.00 60.38 105 ASN A C 1
ATOM 821 O O . ASN A 1 105 ? 12.131 7.949 -0.730 1.00 60.38 105 ASN A O 1
ATOM 825 N N . SER A 1 106 ? 12.026 6.939 1.280 1.00 66.56 106 SER A N 1
ATOM 826 C CA . SER A 1 106 ? 11.073 5.924 0.831 1.00 66.56 106 SER A CA 1
ATOM 827 C C . SER A 1 106 ? 9.754 6.616 0.508 1.00 66.56 106 SER A C 1
ATOM 829 O O . SER A 1 106 ? 9.138 7.247 1.375 1.00 66.56 106 SER A O 1
ATOM 831 N N . VAL A 1 107 ? 9.309 6.504 -0.732 1.00 68.81 107 VAL A N 1
ATOM 832 C CA . VAL A 1 107 ? 8.099 7.152 -1.201 1.00 68.81 107 VAL A CA 1
ATOM 833 C C . VAL A 1 107 ? 6.908 6.299 -0.801 1.00 68.81 107 VAL A C 1
ATOM 835 O O . VAL A 1 107 ? 6.588 5.315 -1.457 1.00 68.81 107 VAL A O 1
ATOM 838 N N . LYS A 1 108 ? 6.221 6.671 0.281 1.00 80.81 108 LYS A N 1
ATOM 839 C CA . LYS A 1 108 ? 5.051 5.921 0.770 1.00 80.81 108 LYS A CA 1
ATOM 840 C C . LYS A 1 108 ? 3.798 6.084 -0.095 1.00 80.81 108 LYS A C 1
ATOM 842 O O . LYS A 1 108 ? 2.853 5.319 0.069 1.00 80.81 108 LYS A O 1
ATOM 847 N N . TRP A 1 109 ? 3.774 7.039 -1.031 1.00 90.12 109 TRP A N 1
ATOM 848 C CA . TRP A 1 109 ? 2.602 7.257 -1.882 1.00 90.12 109 TRP A CA 1
ATOM 849 C C . TRP A 1 109 ? 2.484 6.248 -3.032 1.00 90.12 109 TRP A C 1
ATOM 851 O O . TRP A 1 109 ? 1.359 5.970 -3.437 1.00 90.12 109 TRP A O 1
ATOM 861 N N . LEU A 1 110 ? 3.578 5.659 -3.534 1.00 93.31 110 LEU A N 1
ATOM 862 C CA . LEU A 1 110 ? 3.537 4.682 -4.632 1.00 93.31 110 LEU A CA 1
ATOM 863 C C . LEU A 1 110 ? 3.589 3.250 -4.095 1.00 93.31 110 LEU A C 1
ATOM 865 O O . LEU A 1 110 ? 4.530 2.876 -3.398 1.00 93.31 110 LEU A O 1
ATOM 869 N N . ASN A 1 111 ? 2.579 2.453 -4.425 1.00 94.88 111 ASN A N 1
ATOM 870 C CA . ASN A 1 111 ? 2.403 1.090 -3.923 1.00 94.88 111 ASN A CA 1
ATOM 871 C C . ASN A 1 111 ? 2.081 0.138 -5.079 1.00 94.88 111 ASN A C 1
ATOM 873 O O . ASN A 1 111 ? 1.715 0.587 -6.166 1.00 94.88 111 ASN A O 1
ATOM 877 N N . TYR A 1 112 ? 2.229 -1.166 -4.855 1.00 95.50 112 TYR A N 1
ATOM 878 C CA . TYR A 1 112 ? 1.946 -2.201 -5.847 1.00 95.50 112 TYR A CA 1
ATOM 879 C C . TYR A 1 112 ? 1.068 -3.292 -5.255 1.00 95.50 112 TYR A C 1
ATOM 881 O O . TYR A 1 112 ? 1.391 -3.855 -4.214 1.00 95.50 112 TYR A O 1
ATOM 889 N N . SER A 1 113 ? -0.022 -3.608 -5.945 1.00 95.12 113 SER A N 1
ATOM 890 C CA . SER A 1 113 ? -0.898 -4.729 -5.614 1.00 95.12 113 SER A CA 1
ATOM 891 C C . SER A 1 113 ? -0.442 -5.952 -6.397 1.00 95.12 113 SER A C 1
ATOM 893 O O . SER A 1 113 ? -0.484 -5.930 -7.629 1.00 95.12 113 SER A O 1
ATOM 895 N N . LYS A 1 114 ? -0.008 -7.010 -5.702 1.00 93.75 114 LYS A N 1
ATOM 896 C CA . LYS A 1 114 ? 0.297 -8.302 -6.338 1.00 93.75 114 LYS A CA 1
ATOM 897 C C . LYS A 1 114 ? -0.982 -8.947 -6.864 1.00 93.75 114 LYS A C 1
ATOM 899 O O . LYS A 1 114 ? -0.957 -9.544 -7.932 1.00 93.75 114 LYS A O 1
ATOM 904 N N . LEU A 1 115 ? -2.089 -8.799 -6.134 1.00 93.56 115 LEU A N 1
ATOM 905 C CA . LEU A 1 115 ? -3.373 -9.412 -6.489 1.00 93.56 115 LEU A CA 1
ATOM 906 C C . LEU A 1 115 ? -3.974 -8.832 -7.771 1.00 93.56 115 LEU A C 1
ATOM 908 O O . LEU A 1 115 ? -4.551 -9.565 -8.567 1.00 93.56 115 LEU A O 1
ATOM 912 N N . GLN A 1 116 ? -3.828 -7.523 -7.980 1.00 92.81 116 GLN A N 1
ATOM 913 C CA . GLN A 1 116 ? -4.347 -6.840 -9.168 1.00 92.81 116 GLN A CA 1
ATOM 914 C C . GLN A 1 116 ? -3.276 -6.546 -10.224 1.00 92.81 116 GLN A C 1
ATOM 916 O O . GLN A 1 116 ? -3.580 -5.903 -11.228 1.00 92.81 116 GLN A O 1
ATOM 921 N N . ASP A 1 117 ? -2.037 -6.981 -9.985 1.00 94.06 117 ASP A N 1
ATOM 922 C CA . ASP A 1 117 ? -0.881 -6.750 -10.850 1.00 94.06 117 ASP A CA 1
ATOM 923 C C . ASP A 1 117 ? -0.757 -5.287 -11.315 1.00 94.06 117 ASP A C 1
ATOM 925 O O . ASP A 1 117 ? -0.704 -4.978 -12.508 1.00 94.06 117 ASP A O 1
ATOM 929 N N . CYS A 1 118 ? -0.804 -4.341 -10.370 1.00 93.69 118 CYS A N 1
ATOM 930 C CA . CYS A 1 118 ? -0.750 -2.927 -10.729 1.00 93.69 118 CYS A CA 1
ATOM 931 C C . CYS A 1 118 ? -0.125 -2.030 -9.659 1.00 93.69 118 CYS A C 1
ATOM 933 O O . CYS A 1 118 ? -0.353 -2.187 -8.454 1.00 93.69 118 CYS A O 1
ATOM 935 N N . ALA A 1 119 ? 0.596 -1.013 -10.130 1.00 94.62 119 ALA A N 1
ATOM 936 C CA . ALA A 1 119 ? 1.016 0.111 -9.309 1.00 94.62 119 ALA A CA 1
ATOM 937 C C . ALA A 1 119 ? -0.154 1.084 -9.087 1.00 94.62 119 ALA A C 1
ATOM 939 O O . ALA A 1 119 ? -1.031 1.225 -9.943 1.00 94.62 119 ALA A O 1
ATOM 940 N N . TYR A 1 120 ? -0.177 1.754 -7.938 1.00 94.25 120 TYR A N 1
ATOM 941 C CA . TYR A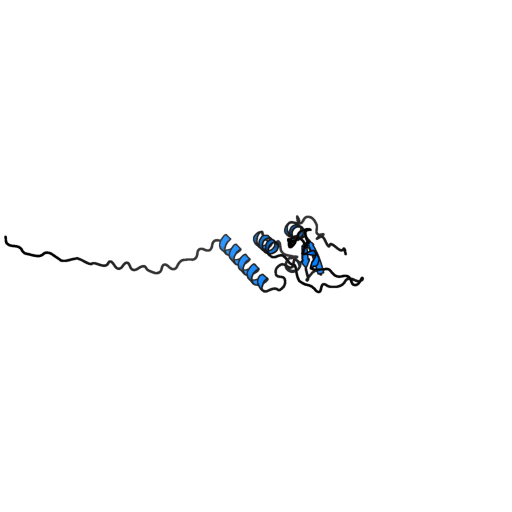 1 120 ? -1.204 2.732 -7.596 1.00 94.25 120 TYR A CA 1
ATOM 942 C C . TYR A 1 120 ? -0.697 3.784 -6.606 1.00 94.25 120 TYR A C 1
ATOM 944 O O . TYR A 1 120 ? 0.245 3.570 -5.840 1.00 94.25 120 TYR A O 1
ATOM 952 N N . CYS A 1 121 ? -1.367 4.934 -6.617 1.00 93.81 121 CYS A N 1
ATOM 953 C CA . CYS A 1 121 ? -1.192 5.989 -5.629 1.00 93.81 121 CYS A CA 1
ATOM 954 C C . CYS A 1 121 ? -2.023 5.659 -4.374 1.00 93.81 121 CYS A C 1
ATOM 956 O O . CYS A 1 121 ? -3.252 5.653 -4.422 1.00 93.81 121 CYS A O 1
ATOM 958 N N . LEU A 1 122 ? -1.359 5.397 -3.247 1.00 93.94 122 LEU A N 1
ATOM 959 C CA . LEU A 1 122 ? -1.971 5.052 -1.961 1.00 93.94 122 LEU A CA 1
ATOM 960 C C . LEU A 1 122 ? -2.951 6.113 -1.445 1.00 93.94 122 LEU A C 1
ATOM 962 O O . LEU A 1 122 ? -4.093 5.744 -1.181 1.00 93.94 122 LEU A O 1
ATOM 966 N N . PRO A 1 123 ? -2.593 7.411 -1.342 1.00 92.88 123 PRO A N 1
ATOM 967 C CA . PRO A 1 123 ? -3.559 8.411 -0.895 1.00 92.88 123 PRO A CA 1
ATOM 968 C C . PRO A 1 123 ? -4.717 8.566 -1.887 1.00 92.88 123 PRO A C 1
ATOM 970 O O . PRO A 1 123 ? -5.859 8.710 -1.465 1.00 92.88 123 PRO A O 1
ATOM 973 N N . CYS A 1 124 ? -4.450 8.459 -3.192 1.00 92.12 124 CYS A N 1
ATOM 974 C CA . CYS A 1 124 ? -5.495 8.531 -4.209 1.00 92.12 124 CYS A CA 1
ATOM 975 C C . CYS A 1 124 ? -6.514 7.399 -4.044 1.00 92.12 124 CYS A C 1
ATOM 977 O O . CYS A 1 124 ? -7.705 7.628 -4.183 1.00 92.12 124 CYS A O 1
ATOM 979 N N . TRP A 1 125 ? -6.064 6.186 -3.717 1.00 92.38 125 TRP A N 1
ATOM 980 C CA . TRP A 1 125 ? -6.963 5.070 -3.444 1.00 92.38 125 TRP A CA 1
ATOM 981 C C . TRP A 1 125 ? -7.720 5.247 -2.118 1.00 92.38 125 TRP A C 1
ATOM 983 O O . TRP A 1 125 ? -8.946 5.170 -2.113 1.00 92.38 125 TRP A O 1
ATOM 993 N N . LEU A 1 126 ? -7.024 5.551 -1.016 1.00 92.56 126 LEU A N 1
ATOM 994 C CA . LEU A 1 126 ? -7.629 5.653 0.323 1.00 92.56 126 LEU A CA 1
ATOM 995 C C . LEU A 1 126 ? -8.659 6.784 0.463 1.00 92.56 126 LEU A C 1
ATOM 997 O O . LEU A 1 126 ? -9.578 6.686 1.285 1.00 92.56 126 LEU A O 1
ATOM 1001 N N . PHE A 1 127 ? -8.489 7.855 -0.313 1.00 88.69 127 PHE A N 1
ATOM 1002 C CA . PHE A 1 127 ? -9.286 9.078 -0.221 1.00 88.69 127 PHE A CA 1
ATOM 1003 C C . PHE A 1 127 ? -9.970 9.457 -1.538 1.00 88.69 127 PHE A C 1
ATOM 1005 O O . PHE A 1 127 ? -10.411 10.595 -1.677 1.00 88.69 127 PHE A O 1
ATOM 1012 N N . SER A 1 128 ? -10.067 8.538 -2.505 1.00 84.69 128 SER A N 1
ATOM 1013 C CA . SER A 1 128 ? -10.914 8.781 -3.677 1.00 84.69 128 SER A CA 1
ATOM 1014 C C . SER A 1 128 ? -12.368 8.929 -3.232 1.00 84.69 128 SER A C 1
ATOM 1016 O O . SER A 1 128 ? -12.924 8.040 -2.586 1.00 84.69 128 SER A O 1
ATOM 1018 N N . ASP A 1 129 ? -12.983 10.064 -3.572 1.00 67.69 129 ASP A N 1
ATOM 1019 C CA . ASP A 1 129 ? -14.430 10.210 -3.477 1.00 67.69 129 ASP A CA 1
ATOM 1020 C C . ASP A 1 129 ? -15.042 9.196 -4.441 1.00 67.69 129 ASP A C 1
ATOM 1022 O O . ASP A 1 129 ? -14.793 9.235 -5.645 1.00 67.69 129 ASP A O 1
ATOM 1026 N N . SER A 1 130 ? -15.824 8.259 -3.914 1.00 60.19 130 SER A N 1
ATOM 1027 C CA . SER A 1 130 ? -16.477 7.183 -4.659 1.00 60.19 130 SER A CA 1
ATOM 1028 C C . SER A 1 130 ? -17.642 7.694 -5.519 1.00 60.19 130 SER A C 1
ATOM 1030 O O . SER A 1 130 ? -18.772 7.215 -5.434 1.00 60.19 130 SER A O 1
ATOM 1032 N N . ARG A 1 131 ? -17.370 8.677 -6.379 1.00 48.44 131 ARG A N 1
ATOM 1033 C CA . ARG A 1 131 ? -18.237 9.099 -7.476 1.00 48.44 131 ARG A CA 1
ATOM 1034 C C . ARG A 1 131 ? -17.555 8.671 -8.770 1.00 48.44 131 ARG A C 1
ATOM 1036 O O . ARG A 1 131 ? -16.706 9.372 -9.297 1.00 48.44 131 ARG A O 1
ATOM 1043 N N . GLU A 1 132 ? -17.956 7.490 -9.226 1.00 50.94 132 GLU A N 1
ATOM 1044 C CA . GLU A 1 132 ? -17.557 6.822 -10.469 1.00 50.94 132 GLU A CA 1
ATOM 1045 C C . GLU A 1 132 ? -16.265 5.987 -10.421 1.00 50.94 132 GLU A C 1
ATOM 1047 O O . GLU A 1 132 ? -15.124 6.435 -10.325 1.00 50.94 132 GLU A O 1
ATOM 1052 N N . THR A 1 133 ? -16.505 4.685 -10.523 1.00 45.94 133 THR A N 1
ATOM 1053 C CA . THR A 1 133 ? -15.568 3.588 -10.719 1.00 45.94 133 THR A CA 1
ATOM 1054 C C . THR A 1 133 ? -14.722 3.781 -11.978 1.00 45.94 133 THR A C 1
ATOM 1056 O O . THR A 1 133 ? -15.082 3.318 -13.053 1.00 45.94 133 THR A O 1
ATOM 1059 N N . ASN A 1 134 ? -13.560 4.407 -11.841 1.00 47.91 134 ASN A N 1
ATOM 1060 C CA . ASN A 1 134 ? -12.393 4.125 -12.675 1.00 47.91 134 ASN A CA 1
ATOM 1061 C C . ASN A 1 134 ? -11.154 4.322 -11.808 1.00 47.91 134 ASN A C 1
ATOM 1063 O O . ASN A 1 134 ? -10.499 5.362 -11.823 1.00 47.91 134 ASN A O 1
ATOM 1067 N N . HIS A 1 135 ? -10.882 3.318 -10.972 1.00 52.34 135 HIS A N 1
ATOM 1068 C CA . HIS A 1 135 ? -9.671 3.288 -10.163 1.00 52.34 135 HIS A CA 1
ATOM 1069 C C . HIS A 1 135 ? -8.486 3.385 -11.113 1.00 52.34 135 HIS A C 1
ATOM 1071 O O . HIS A 1 135 ? -8.385 2.577 -12.033 1.00 52.34 135 HIS A O 1
ATOM 1077 N N . GLY A 1 136 ? -7.653 4.410 -10.906 1.00 46.88 136 GLY A N 1
ATOM 1078 C CA . GLY A 1 136 ? -6.534 4.802 -11.755 1.00 46.88 136 GLY A CA 1
ATOM 1079 C C . GLY A 1 136 ? -5.591 3.647 -12.055 1.00 46.88 136 GLY A C 1
ATOM 1080 O O . GLY A 1 136 ? -4.553 3.480 -11.415 1.00 46.88 136 GLY A O 1
ATOM 1081 N N . ARG A 1 137 ? -5.957 2.859 -13.063 1.00 44.12 137 ARG A N 1
ATOM 1082 C CA . ARG A 1 137 ? -5.106 1.874 -13.691 1.00 44.12 137 ARG A CA 1
ATOM 1083 C C . ARG A 1 137 ? -4.066 2.703 -14.421 1.00 44.12 137 ARG A C 1
ATOM 1085 O O . ARG A 1 137 ? -4.323 3.224 -15.502 1.00 44.12 137 ARG A O 1
ATOM 1092 N N . VAL A 1 138 ? -2.900 2.877 -13.807 1.00 47.06 138 VAL A N 1
ATOM 1093 C CA . VAL A 1 138 ? -1.719 3.350 -14.528 1.00 47.06 138 VAL A CA 1
ATOM 1094 C C . VAL A 1 138 ? -1.315 2.202 -15.455 1.00 47.06 138 VAL A C 1
ATOM 1096 O O . VAL A 1 138 ? -0.411 1.425 -15.168 1.00 47.06 138 VAL A O 1
ATOM 1099 N N . THR A 1 139 ? -2.058 2.020 -16.550 1.00 41.44 139 THR A N 1
ATOM 1100 C CA . THR A 1 139 ? -1.629 1.201 -17.681 1.00 41.44 139 THR A CA 1
ATOM 1101 C C . THR A 1 139 ? -0.573 2.011 -18.409 1.00 41.44 139 THR A C 1
ATOM 1103 O O . THR A 1 139 ? -0.870 2.776 -19.323 1.00 41.44 139 THR A O 1
ATOM 1106 N N . GLY A 1 140 ? 0.657 1.922 -17.925 1.00 44.88 140 GLY A N 1
ATOM 1107 C CA . GLY A 1 140 ? 1.755 2.692 -18.477 1.00 44.88 140 GLY A CA 1
ATOM 1108 C C . GLY A 1 140 ? 3.014 2.533 -17.650 1.00 44.88 140 GLY A C 1
ATOM 1109 O O . GLY A 1 140 ? 3.350 3.404 -16.858 1.00 44.88 140 GLY A O 1
ATOM 1110 N N . LEU A 1 141 ? 3.734 1.443 -17.880 1.00 38.78 141 LEU A N 1
ATOM 1111 C CA . LEU A 1 141 ? 4.892 1.571 -18.753 1.00 38.78 141 LEU A CA 1
ATOM 1112 C C . LEU A 1 141 ? 5.048 0.301 -19.534 1.00 38.78 141 LEU A C 1
ATOM 1114 O O . LEU A 1 141 ? 5.670 -0.685 -19.103 1.00 38.78 141 LEU A O 1
#

Foldseek 3Di:
DDDDDDDDDDDDDDDDDDDDPDPPPPPQDPVNVVVVVVVVLQVVLVVDPFSQQCVVPVPPDDDPSRLVVCLVPAAQDQDDADADPVRDADHSCVQWDDDPPDDTDRNSQWHAHNNVSAIAGSCCVSPPDPPDDDRPGCPDD